Protein AF-A0AB38RHC5-F1 (afdb_monomer_lite)

pLDDT: mean 87.29, std 12.82, range [43.66, 98.06]

Sequence (92 aa):
MVSNIPLSVEGLTLAGAPGAAVLAVQAPIDGDGLRHFMVAAAGGGLTLNVIADTATMPDLHHYIELLRASFDDLAAAAAMQTADSPNQEVAS

Organism: NCBI:txid1303681

InterPro domains:
  IPR009721 O-acyltransferase WSD1, C-terminal [PF06974] (1-74)

Structure (mmCIF, N/CA/C/O backbone):
data_AF-A0AB38RHC5-F1
#
_entry.id   AF-A0AB38RHC5-F1
#
loop_
_atom_site.group_PDB
_atom_site.id
_atom_site.type_symbol
_atom_site.label_atom_id
_atom_site.label_alt_id
_atom_site.label_comp_id
_atom_site.label_asym_id
_atom_site.label_entity_id
_atom_site.label_seq_id
_atom_site.pdbx_PDB_ins_code
_atom_site.Cartn_x
_atom_site.Cartn_y
_atom_site.Cartn_z
_atom_site.occupancy
_atom_site.B_iso_or_equiv
_atom_site.auth_seq_id
_atom_site.auth_comp_id
_atom_site.auth_asym_id
_atom_site.auth_atom_id
_atom_site.pdbx_PDB_model_num
ATOM 1 N N . MET A 1 1 ? 8.656 8.379 -3.511 1.00 89.06 1 MET A N 1
ATOM 2 C CA . MET A 1 1 ? 7.999 9.206 -2.451 1.00 89.06 1 MET A CA 1
ATOM 3 C C . MET A 1 1 ? 7.208 8.347 -1.447 1.00 89.06 1 MET A C 1
ATOM 5 O O . MET A 1 1 ? 6.732 7.283 -1.835 1.00 89.06 1 MET A O 1
ATOM 9 N N . VAL A 1 2 ? 7.014 8.810 -0.198 1.00 94.19 2 VAL A N 1
ATOM 10 C CA . VAL A 1 2 ? 6.047 8.243 0.773 1.00 94.19 2 VAL A CA 1
ATOM 11 C C . VAL A 1 2 ? 5.141 9.353 1.311 1.00 94.19 2 VAL A C 1
ATOM 13 O O . VAL A 1 2 ? 5.637 10.409 1.697 1.00 94.19 2 VAL A O 1
ATOM 16 N N . SER A 1 3 ? 3.829 9.126 1.335 1.00 94.31 3 SER A N 1
ATOM 17 C CA . SER A 1 3 ? 2.831 10.061 1.863 1.00 94.31 3 SER A CA 1
ATOM 18 C C . SER A 1 3 ? 1.895 9.353 2.840 1.00 94.31 3 SER A C 1
ATOM 20 O O . SER A 1 3 ? 1.469 8.229 2.584 1.00 94.31 3 SER A O 1
ATOM 22 N N . ASN A 1 4 ? 1.574 10.020 3.949 1.00 93.50 4 ASN A N 1
ATOM 23 C CA . ASN A 1 4 ? 0.608 9.561 4.941 1.00 93.50 4 ASN A CA 1
ATOM 24 C C . ASN A 1 4 ? -0.599 10.499 4.933 1.00 93.50 4 ASN A C 1
ATOM 26 O O . ASN A 1 4 ? -0.480 11.675 5.280 1.00 93.50 4 ASN A O 1
ATOM 30 N N . ILE A 1 5 ? -1.741 9.983 4.491 1.00 90.06 5 ILE A N 1
ATOM 31 C CA . ILE A 1 5 ? -2.956 10.754 4.271 1.00 90.06 5 ILE A CA 1
ATOM 32 C C . ILE A 1 5 ? -3.965 10.349 5.353 1.00 90.06 5 ILE A C 1
ATOM 34 O O . ILE A 1 5 ? -4.397 9.193 5.375 1.00 90.06 5 ILE A O 1
ATOM 38 N N . PRO A 1 6 ? -4.401 11.280 6.222 1.00 85.88 6 PRO A N 1
ATOM 39 C CA . PRO A 1 6 ? -5.372 11.003 7.277 1.00 85.88 6 PRO A CA 1
ATOM 40 C C . PRO A 1 6 ? -6.802 10.961 6.709 1.00 85.88 6 PRO A C 1
ATOM 42 O O . PRO A 1 6 ? -7.676 11.715 7.129 1.00 85.88 6 PRO A O 1
ATOM 45 N N . LEU A 1 7 ? -7.031 10.113 5.705 1.00 86.44 7 LEU A N 1
ATOM 46 C CA . LEU A 1 7 ? -8.330 9.897 5.079 1.00 86.44 7 LEU A CA 1
ATOM 47 C C . LEU A 1 7 ? -8.797 8.472 5.376 1.00 86.44 7 LEU A C 1
ATOM 49 O O . LEU A 1 7 ? -8.047 7.515 5.193 1.00 86.44 7 LEU A O 1
ATOM 53 N N . SER A 1 8 ? -10.041 8.361 5.834 1.00 86.62 8 SER A N 1
ATOM 54 C CA . SER A 1 8 ? -10.716 7.115 6.195 1.00 86.62 8 SER A CA 1
ATOM 55 C C . SER A 1 8 ? -12.033 7.003 5.428 1.00 86.62 8 SER A C 1
ATOM 57 O O . SER A 1 8 ? -12.570 8.002 4.948 1.00 86.62 8 SER A O 1
ATOM 59 N N . VAL A 1 9 ? -12.564 5.783 5.332 1.00 88.12 9 VAL A N 1
ATOM 60 C CA . VAL A 1 9 ? -13.926 5.528 4.835 1.00 88.12 9 VAL A CA 1
ATOM 61 C C . VAL A 1 9 ? -15.015 5.774 5.878 1.00 88.12 9 VAL A C 1
ATOM 63 O O . VAL A 1 9 ? -16.199 5.693 5.557 1.00 88.12 9 VAL A O 1
ATOM 66 N N . GLU A 1 10 ? -14.638 6.057 7.123 1.00 87.31 10 GLU A N 1
ATOM 67 C CA . GLU A 1 10 ? -15.584 6.290 8.209 1.00 87.31 10 GLU A CA 1
ATOM 68 C C . GLU A 1 10 ? -16.534 7.452 7.882 1.00 87.31 10 GLU A C 1
ATOM 70 O O . GLU A 1 10 ? -16.114 8.555 7.539 1.00 87.31 10 GLU A O 1
ATOM 75 N N . GLY A 1 11 ? -17.838 7.178 7.939 1.00 87.00 11 GLY A N 1
ATOM 76 C CA . GLY A 1 11 ? -18.880 8.144 7.586 1.00 87.00 11 GLY A CA 1
ATOM 77 C C . GLY A 1 11 ? -19.080 8.379 6.082 1.00 87.00 11 GLY A C 1
ATOM 78 O O . GLY A 1 11 ? -20.022 9.080 5.712 1.00 87.00 11 GLY A O 1
ATOM 79 N N . LEU A 1 12 ? -18.268 7.782 5.199 1.00 89.69 12 LEU A N 1
ATOM 80 C CA . LEU A 1 12 ? -18.473 7.881 3.752 1.00 89.69 12 LEU A CA 1
ATOM 81 C C . LEU A 1 12 ? -19.579 6.926 3.300 1.00 89.69 12 LEU A C 1
ATOM 83 O O . LEU A 1 12 ? -19.512 5.717 3.528 1.00 89.69 12 LEU A O 1
ATOM 87 N N . THR A 1 13 ? -20.579 7.468 2.603 1.00 93.88 13 THR A N 1
ATOM 88 C CA . THR A 1 13 ? -21.639 6.677 1.973 1.00 93.88 13 THR A CA 1
ATOM 89 C C . THR A 1 13 ? -21.899 7.128 0.540 1.00 93.88 13 THR A C 1
ATOM 91 O O . THR A 1 13 ? -21.782 8.310 0.215 1.00 93.88 13 THR A O 1
ATOM 94 N N . LEU A 1 14 ? -22.280 6.183 -0.319 1.00 93.31 14 LEU A N 1
ATOM 95 C CA . LEU A 1 14 ? -22.742 6.435 -1.681 1.00 93.31 14 LEU A CA 1
ATOM 96 C C . LEU A 1 14 ? -24.115 5.790 -1.852 1.00 93.31 14 LEU A C 1
ATOM 98 O O . LEU A 1 14 ? -24.231 4.568 -1.840 1.00 93.31 14 LEU A O 1
ATOM 102 N N . ALA A 1 15 ? -25.163 6.611 -1.965 1.00 96.12 15 ALA A N 1
ATOM 103 C CA . ALA A 1 15 ? -26.552 6.138 -2.009 1.00 96.12 15 ALA A CA 1
ATOM 104 C C . ALA A 1 15 ? -26.903 5.162 -0.857 1.00 96.12 15 ALA A C 1
ATOM 106 O O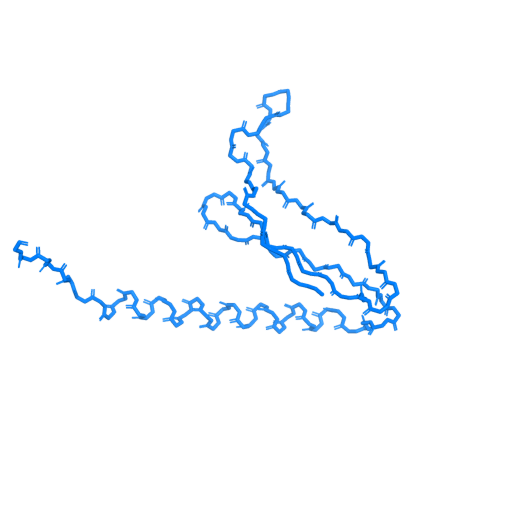 . ALA A 1 15 ? -27.639 4.198 -1.044 1.00 96.12 15 ALA A O 1
ATOM 107 N N . GLY A 1 16 ? -26.344 5.399 0.337 1.00 94.62 16 GLY A N 1
ATOM 108 C CA . GLY A 1 16 ? -26.535 4.553 1.520 1.00 94.62 16 GLY A CA 1
ATOM 109 C C . GLY A 1 16 ? -25.601 3.341 1.622 1.00 94.62 16 GLY A C 1
ATOM 110 O O . GLY A 1 16 ? -25.558 2.713 2.676 1.00 94.62 16 GLY A O 1
ATOM 111 N N . ALA A 1 17 ? -24.813 3.025 0.591 1.00 94.38 17 ALA A N 1
ATOM 112 C CA . ALA A 1 17 ? -23.772 2.003 0.686 1.00 94.38 17 ALA A CA 1
ATOM 113 C C . ALA A 1 17 ? -22.527 2.564 1.405 1.00 94.38 17 ALA A C 1
ATOM 115 O O . ALA A 1 17 ? -22.082 3.655 1.036 1.00 94.38 17 ALA A O 1
ATOM 116 N N . PRO A 1 18 ? -21.949 1.866 2.402 1.00 91.44 18 PRO A N 1
ATOM 117 C CA . PRO A 1 18 ? -20.756 2.332 3.106 1.00 91.44 18 PRO A CA 1
ATOM 118 C C . PRO A 1 18 ? -19.508 2.271 2.216 1.00 91.44 18 PRO A C 1
ATOM 120 O O . PRO A 1 18 ? -19.364 1.375 1.381 1.00 91.44 18 PRO A O 1
ATOM 123 N N . GLY A 1 19 ? -18.584 3.211 2.416 1.00 89.94 19 GLY A N 1
ATOM 124 C CA . GLY A 1 19 ? -17.270 3.176 1.780 1.00 89.94 19 GLY A CA 1
ATOM 125 C C . GLY A 1 19 ? -16.476 1.933 2.197 1.00 89.94 19 GLY A C 1
ATOM 126 O O . GLY A 1 19 ? -16.383 1.618 3.380 1.00 89.94 19 GLY A O 1
ATOM 127 N N . ALA A 1 20 ? -15.894 1.229 1.223 1.00 88.69 20 ALA A N 1
ATOM 128 C CA . ALA A 1 20 ? -15.135 -0.001 1.471 1.00 88.69 20 ALA A CA 1
ATOM 129 C C . ALA A 1 20 ? -13.639 0.256 1.713 1.00 88.69 20 ALA A C 1
ATOM 131 O O . ALA A 1 20 ? -13.043 -0.333 2.611 1.00 88.69 20 ALA A O 1
ATOM 132 N N . ALA A 1 21 ? -13.032 1.138 0.914 1.00 87.88 21 ALA A N 1
ATOM 133 C CA . ALA A 1 21 ? -11.631 1.524 1.045 1.00 87.88 21 ALA A CA 1
ATOM 134 C C . ALA A 1 21 ? -11.372 2.919 0.459 1.00 87.88 21 ALA A C 1
ATOM 136 O O . ALA A 1 21 ? -12.098 3.382 -0.424 1.00 87.88 21 ALA A O 1
ATOM 137 N N . VAL A 1 22 ? -10.296 3.554 0.921 1.00 88.12 22 VAL A N 1
ATOM 138 C CA . VAL A 1 22 ? -9.662 4.693 0.250 1.00 88.12 22 VAL A CA 1
ATOM 139 C C . VAL A 1 22 ? -8.459 4.150 -0.513 1.00 88.12 22 VAL A C 1
ATOM 141 O O . VAL A 1 22 ? -7.612 3.482 0.070 1.00 88.12 22 VAL A O 1
ATOM 144 N N . LEU A 1 23 ? -8.366 4.441 -1.808 1.00 90.44 23 LEU A N 1
ATOM 145 C CA . LEU A 1 23 ? -7.202 4.103 -2.627 1.00 90.44 23 LEU A CA 1
ATOM 146 C C . LEU A 1 23 ? -6.578 5.407 -3.120 1.00 90.44 23 LEU A C 1
ATOM 148 O O . LEU A 1 23 ? -7.048 6.012 -4.083 1.00 90.44 23 LEU A O 1
ATOM 152 N N . ALA A 1 24 ? -5.555 5.879 -2.411 1.00 91.00 24 ALA A N 1
ATOM 153 C CA . ALA A 1 24 ? -4.831 7.079 -2.802 1.00 91.00 24 ALA A CA 1
ATOM 154 C C . ALA A 1 24 ? -3.845 6.732 -3.919 1.00 91.00 24 ALA A C 1
ATOM 156 O O . ALA A 1 24 ? -2.962 5.891 -3.742 1.00 91.00 24 ALA A O 1
ATOM 157 N N . VAL A 1 25 ? -4.007 7.382 -5.071 1.00 90.69 25 VAL A N 1
ATOM 158 C CA . VAL A 1 25 ? -3.194 7.128 -6.260 1.00 90.69 25 VAL A CA 1
ATOM 159 C C . VAL A 1 25 ? -2.693 8.430 -6.863 1.00 90.69 25 VAL A C 1
ATOM 161 O O . VAL A 1 25 ? -3.408 9.426 -6.949 1.00 90.69 25 VAL A O 1
ATOM 164 N N . GLN A 1 26 ? -1.450 8.396 -7.322 1.00 92.31 26 GLN A N 1
ATOM 165 C CA . GLN A 1 26 ? -0.860 9.420 -8.168 1.00 92.31 26 GLN A CA 1
ATOM 166 C C . GLN A 1 26 ? 0.050 8.711 -9.159 1.00 92.31 26 GLN A C 1
ATOM 168 O O . GLN A 1 26 ? 0.831 7.847 -8.757 1.00 92.31 26 GLN A O 1
ATOM 173 N N . ALA A 1 27 ? -0.059 9.063 -10.439 1.00 91.81 27 ALA A N 1
ATOM 174 C CA . ALA A 1 27 ? 0.798 8.487 -11.462 1.00 91.81 27 ALA A CA 1
ATOM 175 C C . ALA A 1 27 ? 2.285 8.756 -11.143 1.00 91.81 27 ALA A C 1
ATOM 177 O O . ALA A 1 27 ? 2.604 9.825 -10.604 1.00 91.81 27 ALA A O 1
ATOM 178 N N . PRO A 1 28 ? 3.193 7.818 -11.468 1.00 93.12 28 PRO A N 1
ATOM 179 C CA . PRO A 1 28 ? 4.624 8.084 -11.462 1.00 93.12 28 PRO A CA 1
ATOM 180 C C . PRO A 1 28 ? 4.954 9.295 -12.342 1.00 93.12 28 PRO A C 1
ATOM 182 O O . PRO A 1 28 ? 4.259 9.563 -13.322 1.00 93.12 28 PRO A O 1
ATOM 185 N N . ILE A 1 29 ? 6.012 10.022 -11.988 1.00 91.31 29 ILE A N 1
ATOM 186 C CA . ILE A 1 29 ? 6.551 11.102 -12.827 1.00 91.31 29 ILE A CA 1
ATOM 187 C C . ILE A 1 29 ? 8.046 10.865 -13.008 1.00 91.31 29 ILE A C 1
ATOM 189 O O . ILE A 1 29 ? 8.650 10.127 -12.226 1.00 91.31 29 ILE A O 1
ATOM 193 N N . ASP A 1 30 ? 8.647 11.524 -13.992 1.00 89.81 30 ASP A N 1
ATOM 194 C CA . ASP A 1 30 ? 10.080 11.425 -14.258 1.00 89.81 30 ASP A CA 1
ATOM 195 C C . ASP A 1 30 ? 10.910 11.685 -12.991 1.00 89.81 30 ASP A C 1
ATOM 197 O O . ASP A 1 30 ? 10.741 12.688 -12.296 1.00 89.81 30 ASP A O 1
ATOM 201 N N . GLY A 1 31 ? 11.805 10.749 -12.671 1.00 88.19 31 GLY A N 1
ATOM 202 C CA . GLY A 1 31 ? 12.638 10.802 -11.466 1.00 88.19 31 GLY A CA 1
ATOM 203 C C . GLY A 1 31 ? 11.960 10.340 -10.166 1.00 88.19 31 GLY A C 1
ATOM 204 O O . GLY A 1 31 ? 12.648 10.201 -9.159 1.00 88.19 31 GLY A O 1
ATOM 205 N N . ASP A 1 32 ? 10.656 10.044 -10.167 1.00 90.00 32 ASP A N 1
ATOM 206 C CA . ASP A 1 32 ? 9.911 9.487 -9.023 1.00 90.00 32 ASP A CA 1
ATOM 207 C C . ASP A 1 32 ? 8.948 8.391 -9.510 1.00 90.00 32 ASP A C 1
ATOM 209 O O . ASP A 1 32 ? 7.717 8.540 -9.541 1.00 90.00 32 ASP A O 1
ATOM 213 N N . GLY A 1 33 ? 9.582 7.291 -9.929 1.00 93.06 33 GLY A N 1
ATOM 214 C CA . GLY A 1 33 ? 8.973 6.097 -10.510 1.00 93.06 33 GLY A CA 1
ATOM 215 C C . GLY A 1 33 ? 8.289 5.168 -9.506 1.00 93.06 33 GLY A C 1
ATOM 216 O O . GLY A 1 33 ? 7.614 4.242 -9.932 1.00 93.06 33 GLY A O 1
ATOM 217 N N . LEU A 1 34 ? 8.440 5.395 -8.194 1.00 93.94 34 LEU A N 1
ATOM 218 C CA . LEU A 1 34 ? 7.860 4.566 -7.130 1.00 93.94 34 LEU A CA 1
ATOM 219 C C . LEU A 1 34 ? 7.262 5.435 -6.016 1.00 93.94 34 LEU A C 1
ATOM 221 O O . LEU A 1 34 ? 7.951 6.214 -5.343 1.00 93.94 34 LEU A O 1
ATOM 225 N N . ARG A 1 35 ? 5.960 5.275 -5.786 1.00 94.88 35 ARG A N 1
ATOM 226 C CA . ARG A 1 35 ? 5.172 6.104 -4.872 1.00 94.88 35 ARG A CA 1
ATOM 227 C C . ARG A 1 35 ? 4.386 5.246 -3.894 1.00 94.88 35 ARG A C 1
ATOM 229 O O . ARG A 1 35 ? 3.779 4.253 -4.282 1.00 94.88 35 ARG A O 1
ATOM 236 N N . HIS A 1 36 ? 4.364 5.693 -2.643 1.00 96.00 36 HIS A N 1
ATOM 237 C CA . HIS A 1 36 ? 3.661 5.045 -1.545 1.00 96.00 36 HIS A CA 1
ATOM 238 C C . HIS A 1 36 ? 2.653 6.001 -0.924 1.00 96.00 36 HIS A C 1
ATOM 240 O O . HIS A 1 36 ? 3.022 7.115 -0.537 1.00 96.00 36 HIS A O 1
ATOM 246 N N . PHE A 1 37 ? 1.412 5.548 -0.775 1.00 95.94 37 PHE A N 1
ATOM 247 C CA . PHE A 1 37 ? 0.375 6.286 -0.061 1.00 95.94 37 PHE A CA 1
ATOM 248 C C . PHE A 1 37 ? -0.237 5.423 1.030 1.00 95.94 37 PHE A C 1
ATOM 250 O O . PHE A 1 37 ? -0.897 4.417 0.759 1.00 95.94 37 PHE A O 1
ATOM 257 N N . MET A 1 38 ? -0.017 5.850 2.263 1.00 94.38 38 MET A N 1
ATOM 258 C CA . MET A 1 38 ? -0.604 5.292 3.469 1.00 94.38 38 MET A CA 1
ATOM 259 C C . MET A 1 38 ? -1.932 5.994 3.744 1.00 94.38 38 MET A C 1
ATOM 261 O O . MET A 1 38 ? -1.985 7.224 3.769 1.00 94.38 38 MET A O 1
ATOM 265 N N . VAL A 1 39 ? -2.992 5.216 3.936 1.00 93.69 39 VAL A N 1
ATOM 266 C CA . VAL A 1 39 ? -4.333 5.706 4.289 1.00 93.69 39 VAL A CA 1
ATOM 267 C C . VAL A 1 39 ? -4.932 4.835 5.384 1.00 93.69 39 VAL A C 1
ATOM 269 O O . VAL A 1 39 ? -4.622 3.642 5.481 1.00 93.69 39 VAL A O 1
ATOM 272 N N . ALA A 1 40 ? -5.807 5.418 6.200 1.00 90.88 40 ALA A N 1
ATOM 273 C CA . ALA A 1 40 ? -6.522 4.665 7.219 1.00 90.88 40 ALA A CA 1
ATOM 274 C C . ALA A 1 40 ? -7.474 3.658 6.555 1.00 90.88 40 ALA A C 1
ATOM 276 O O . ALA A 1 40 ? -8.286 4.015 5.696 1.00 90.88 40 ALA A O 1
ATOM 277 N N . ALA A 1 41 ? -7.371 2.392 6.958 1.00 85.06 41 ALA A N 1
ATOM 278 C CA . ALA A 1 41 ? -8.339 1.370 6.584 1.00 85.06 41 ALA A CA 1
ATOM 279 C C . ALA A 1 41 ? -9.493 1.341 7.596 1.00 85.06 41 ALA A C 1
ATOM 281 O O . ALA A 1 41 ? -9.358 1.780 8.742 1.00 85.06 41 ALA A O 1
ATOM 282 N N . ALA A 1 42 ? -10.632 0.781 7.188 1.00 80.12 42 ALA A N 1
ATOM 283 C CA . ALA A 1 42 ? -11.732 0.524 8.109 1.00 80.12 42 ALA A CA 1
ATOM 284 C C . ALA A 1 42 ? -11.272 -0.361 9.284 1.00 80.12 42 ALA A C 1
ATOM 286 O O . ALA A 1 42 ? -10.441 -1.254 9.114 1.00 80.12 42 ALA A O 1
ATOM 287 N N . GLY A 1 43 ? -11.819 -0.118 10.477 1.00 80.19 43 GLY A N 1
ATOM 288 C CA . GLY A 1 43 ? -11.519 -0.931 11.662 1.00 80.19 43 GLY A CA 1
ATOM 289 C C . GLY A 1 43 ? -10.134 -0.697 12.276 1.00 80.19 43 GLY A C 1
ATOM 290 O O . GLY A 1 43 ? -9.644 -1.564 12.990 1.00 80.19 43 GLY A O 1
ATOM 291 N N . GLY A 1 44 ? -9.498 0.449 12.005 1.00 80.50 44 GLY A N 1
ATOM 292 C CA . GLY A 1 44 ? -8.210 0.822 12.609 1.00 80.50 44 GLY A CA 1
ATOM 293 C C . GLY A 1 44 ? -6.981 0.216 11.926 1.00 80.50 44 GLY A C 1
ATOM 294 O O . GLY A 1 44 ? -5.875 0.334 12.446 1.00 80.50 44 GLY A O 1
ATOM 295 N N . GLY A 1 45 ? -7.159 -0.423 10.767 1.00 86.12 45 GLY A N 1
ATOM 296 C CA . GLY A 1 45 ? -6.055 -0.926 9.954 1.00 86.12 45 GLY A CA 1
ATOM 297 C C . GLY A 1 45 ? -5.365 0.161 9.121 1.00 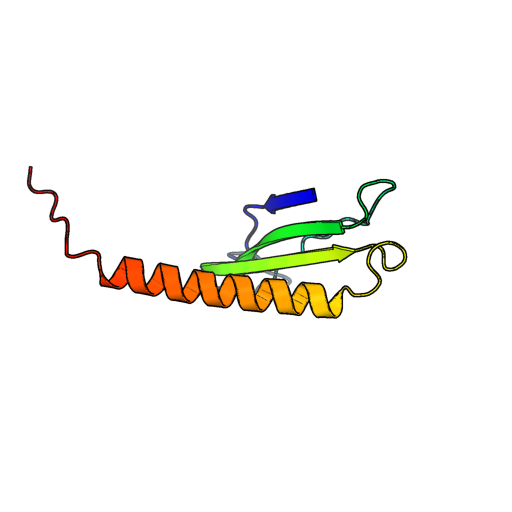86.12 45 GLY A C 1
ATOM 298 O O . GLY A 1 45 ? -5.751 1.331 9.109 1.00 86.12 45 GLY A O 1
ATOM 299 N N . LEU A 1 46 ? -4.369 -0.260 8.346 1.00 88.19 46 LEU A N 1
ATOM 300 C CA . LEU A 1 46 ? -3.620 0.579 7.414 1.00 88.19 46 LEU A CA 1
ATOM 301 C C . LEU A 1 46 ? -3.720 -0.003 6.001 1.00 88.19 46 LEU A C 1
ATOM 303 O O . LEU A 1 46 ? -3.540 -1.203 5.812 1.00 88.19 46 LEU A O 1
ATOM 307 N N . THR A 1 47 ? -3.953 0.847 5.002 1.00 91.81 47 THR A N 1
ATOM 308 C CA . THR A 1 47 ? -3.763 0.484 3.589 1.00 91.81 47 THR A CA 1
ATOM 309 C C . THR A 1 47 ? -2.528 1.195 3.047 1.00 91.81 47 THR A C 1
ATOM 311 O O . THR A 1 47 ? -2.421 2.417 3.150 1.00 91.81 47 THR A O 1
ATOM 314 N N . LEU A 1 48 ? -1.613 0.435 2.441 1.00 93.94 48 LEU A N 1
ATOM 315 C CA . LEU A 1 48 ? -0.455 0.955 1.717 1.00 93.94 48 LEU A CA 1
ATOM 316 C C . LEU A 1 48 ? -0.667 0.768 0.211 1.00 93.94 48 LEU A C 1
ATOM 318 O O . LEU A 1 48 ? -0.621 -0.350 -0.297 1.00 93.94 48 LEU A O 1
ATOM 322 N N . ASN A 1 49 ? -0.885 1.867 -0.506 1.00 94.19 49 ASN A N 1
ATOM 323 C CA . ASN A 1 49 ? -0.966 1.874 -1.964 1.00 94.19 49 ASN A CA 1
ATOM 324 C C . ASN A 1 49 ? 0.444 2.043 -2.536 1.00 94.19 49 ASN A C 1
ATOM 326 O O . ASN A 1 49 ? 1.125 3.011 -2.191 1.00 94.19 49 ASN A O 1
ATOM 330 N N . VAL A 1 50 ? 0.862 1.132 -3.415 1.00 95.00 50 VAL A N 1
ATOM 331 C CA . VAL A 1 50 ? 2.152 1.190 -4.116 1.00 95.00 50 VAL A CA 1
ATOM 332 C C . VAL A 1 50 ? 1.888 1.400 -5.599 1.00 95.00 50 VAL A C 1
ATOM 334 O O . VAL A 1 50 ? 1.221 0.586 -6.235 1.00 95.00 50 VAL A O 1
ATOM 337 N N . ILE A 1 51 ? 2.393 2.504 -6.143 1.00 94.94 51 ILE A N 1
ATOM 338 C CA . ILE A 1 51 ? 2.263 2.854 -7.556 1.00 94.94 51 ILE A CA 1
ATOM 339 C C . ILE A 1 51 ? 3.666 2.944 -8.130 1.00 94.94 51 ILE A C 1
ATOM 341 O O . ILE A 1 51 ? 4.494 3.700 -7.619 1.00 94.94 51 ILE A O 1
ATOM 345 N N . ALA A 1 52 ? 3.923 2.181 -9.187 1.00 94.88 52 ALA A N 1
ATOM 346 C CA . ALA A 1 52 ? 5.232 2.121 -9.806 1.00 94.88 52 ALA A CA 1
ATOM 347 C C . ALA A 1 52 ? 5.156 2.234 -11.328 1.00 94.88 52 ALA A C 1
ATOM 349 O O . ALA A 1 52 ? 4.219 1.737 -11.953 1.00 94.88 52 ALA A O 1
ATOM 350 N N . ASP A 1 53 ? 6.172 2.857 -11.915 1.00 94.12 53 ASP A N 1
ATOM 351 C CA . ASP A 1 53 ? 6.489 2.699 -13.326 1.00 94.12 53 ASP A CA 1
ATOM 352 C C . ASP A 1 53 ? 7.221 1.366 -13.517 1.00 94.12 53 ASP A C 1
ATOM 354 O O . ASP A 1 53 ? 8.353 1.184 -13.064 1.00 94.12 53 ASP A O 1
ATOM 358 N N . THR A 1 54 ? 6.579 0.440 -14.224 1.00 89.56 54 THR A N 1
ATOM 359 C CA . THR A 1 54 ? 7.102 -0.905 -14.492 1.00 89.56 54 THR A CA 1
ATOM 360 C C . THR A 1 54 ? 8.408 -0.913 -15.283 1.00 89.56 54 THR A C 1
ATOM 362 O O . THR A 1 54 ? 9.156 -1.883 -15.188 1.00 89.56 54 THR A O 1
ATOM 365 N N . ALA A 1 55 ? 8.714 0.145 -16.045 1.00 90.62 55 ALA A N 1
ATOM 366 C CA . ALA A 1 55 ? 9.993 0.243 -16.748 1.00 90.62 55 ALA A CA 1
ATOM 367 C C . ALA A 1 55 ? 11.166 0.460 -15.776 1.00 90.62 55 ALA A C 1
ATOM 369 O O . ALA A 1 55 ? 12.275 -0.011 -16.027 1.00 90.62 55 ALA A O 1
ATOM 370 N N . THR A 1 56 ? 10.915 1.143 -14.656 1.00 88.25 56 THR A N 1
ATOM 371 C CA . THR A 1 56 ? 11.921 1.438 -13.620 1.00 88.25 56 THR A CA 1
ATOM 372 C C . THR A 1 56 ? 11.858 0.482 -12.426 1.00 88.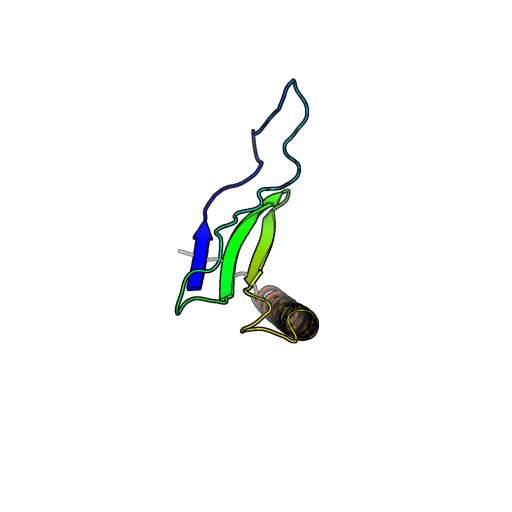25 56 THR A C 1
ATOM 374 O O . THR A 1 56 ? 12.846 0.346 -11.708 1.00 88.25 56 THR A O 1
ATOM 377 N N . MET A 1 57 ? 10.735 -0.222 -12.242 1.00 91.25 57 MET A N 1
ATOM 378 C CA . MET A 1 57 ? 10.511 -1.211 -11.184 1.00 91.25 57 MET A CA 1
ATOM 379 C C . MET A 1 57 ? 10.001 -2.542 -11.774 1.00 91.25 57 MET A C 1
ATOM 381 O O . MET A 1 57 ? 8.813 -2.859 -11.658 1.00 91.25 57 MET A O 1
ATOM 385 N N . PRO A 1 58 ? 10.878 -3.331 -12.423 1.00 89.75 58 PRO A N 1
ATOM 386 C CA . PRO A 1 58 ? 10.473 -4.537 -13.149 1.00 89.75 58 PRO A CA 1
ATOM 387 C C . PRO A 1 58 ? 10.002 -5.679 -12.237 1.00 89.75 58 PRO A C 1
ATOM 389 O O . PRO A 1 58 ? 9.231 -6.525 -12.680 1.00 89.75 58 PRO A O 1
ATOM 392 N N . ASP A 1 59 ? 10.428 -5.696 -10.970 1.00 93.94 59 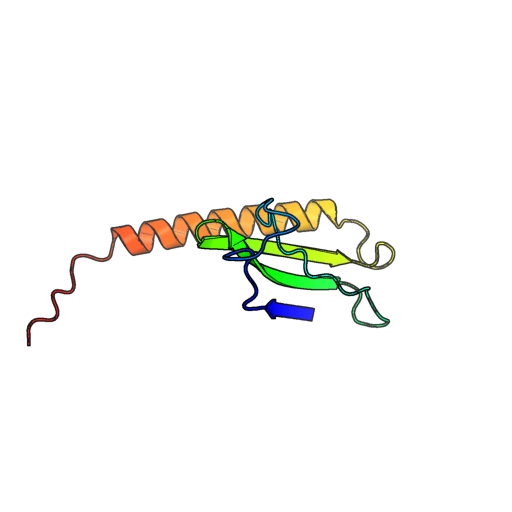ASP A N 1
ATOM 393 C CA . ASP A 1 59 ? 10.063 -6.726 -9.988 1.00 93.94 59 ASP A CA 1
ATOM 394 C C . ASP A 1 59 ? 9.204 -6.159 -8.847 1.00 93.94 59 ASP A C 1
ATOM 396 O O . ASP A 1 59 ? 9.508 -6.249 -7.655 1.00 93.94 59 ASP A O 1
ATOM 400 N N . LEU A 1 60 ? 8.112 -5.493 -9.230 1.00 92.56 60 LEU A N 1
ATOM 401 C CA . LEU A 1 60 ? 7.178 -4.906 -8.274 1.00 92.56 60 LEU A CA 1
ATOM 402 C C . LEU A 1 60 ? 6.561 -5.968 -7.352 1.00 92.56 60 LEU A C 1
ATOM 404 O O . LEU A 1 60 ? 6.342 -5.698 -6.175 1.00 92.56 60 LEU A O 1
ATOM 408 N N . HIS A 1 61 ? 6.286 -7.171 -7.860 1.00 93.88 61 HIS A N 1
ATOM 409 C CA . HIS A 1 61 ? 5.658 -8.228 -7.069 1.00 93.88 61 HIS A CA 1
ATOM 410 C C . HIS A 1 61 ? 6.538 -8.675 -5.904 1.00 93.88 61 HIS A C 1
ATOM 412 O O . HIS A 1 61 ? 6.050 -8.693 -4.772 1.00 93.88 61 HIS A O 1
ATOM 418 N N . HIS A 1 62 ? 7.823 -8.940 -6.147 1.00 95.75 62 HIS A N 1
ATOM 419 C CA . HIS A 1 62 ? 8.746 -9.274 -5.070 1.00 95.75 62 HIS A CA 1
ATOM 420 C C . HIS A 1 62 ? 8.870 -8.132 -4.052 1.00 95.75 62 HIS A C 1
ATOM 422 O O . HIS A 1 62 ? 8.878 -8.362 -2.844 1.00 95.75 62 HIS A O 1
ATOM 428 N N . TYR A 1 63 ? 8.872 -6.877 -4.510 1.00 95.25 63 TYR A N 1
ATOM 429 C CA . TYR A 1 63 ? 8.873 -5.731 -3.602 1.00 95.25 63 TYR A CA 1
ATOM 430 C C . TYR A 1 63 ? 7.645 -5.699 -2.675 1.00 95.25 63 TYR A C 1
ATOM 432 O O . TYR A 1 63 ? 7.780 -5.425 -1.482 1.00 95.25 63 TYR A O 1
ATOM 440 N N . ILE A 1 64 ? 6.456 -6.037 -3.184 1.00 96.06 64 ILE A N 1
ATOM 441 C CA . ILE A 1 64 ? 5.251 -6.168 -2.351 1.00 96.06 64 ILE A CA 1
ATOM 442 C C . ILE A 1 64 ? 5.392 -7.302 -1.325 1.00 96.06 64 ILE A C 1
ATOM 444 O O . ILE A 1 64 ? 4.930 -7.153 -0.193 1.00 96.06 64 ILE A O 1
ATOM 448 N N . GLU A 1 65 ? 6.027 -8.419 -1.678 1.00 97.44 65 GLU A N 1
ATOM 449 C CA . GLU A 1 65 ? 6.295 -9.514 -0.733 1.00 97.44 65 GLU A CA 1
ATOM 450 C C . GLU A 1 65 ? 7.238 -9.075 0.390 1.00 97.44 65 GLU A C 1
ATOM 452 O O . GLU A 1 65 ? 6.953 -9.331 1.560 1.00 97.44 65 GLU A O 1
ATOM 457 N N . LEU A 1 66 ? 8.306 -8.343 0.057 1.00 97.56 66 LEU A N 1
ATOM 458 C CA . LEU A 1 66 ? 9.230 -7.777 1.044 1.00 97.56 66 LEU A CA 1
ATOM 459 C C . LEU A 1 66 ? 8.532 -6.793 1.987 1.00 97.56 66 LEU A C 1
ATOM 461 O O . LEU A 1 66 ? 8.777 -6.818 3.196 1.00 97.56 66 LEU A O 1
ATOM 465 N N . LEU A 1 67 ? 7.645 -5.944 1.457 1.00 96.75 67 LEU A N 1
ATOM 466 C CA . LEU A 1 67 ? 6.839 -5.043 2.279 1.00 96.75 67 LEU A CA 1
ATOM 467 C C . LEU A 1 67 ? 5.951 -5.824 3.250 1.00 96.75 67 LEU A C 1
ATOM 469 O O . LEU A 1 67 ? 5.919 -5.489 4.430 1.00 96.75 67 LEU A O 1
ATOM 473 N N . ARG A 1 68 ? 5.266 -6.873 2.779 1.00 96.31 68 ARG A N 1
ATOM 474 C CA . ARG A 1 68 ? 4.428 -7.723 3.639 1.00 96.31 68 ARG A CA 1
ATOM 475 C C . ARG A 1 68 ? 5.241 -8.362 4.758 1.00 96.31 68 ARG A C 1
ATOM 477 O O . ARG A 1 68 ? 4.895 -8.158 5.913 1.00 96.31 68 ARG A O 1
ATOM 484 N N . ALA A 1 69 ? 6.351 -9.021 4.426 1.00 98.06 69 ALA A N 1
ATOM 485 C CA . ALA A 1 69 ? 7.226 -9.639 5.421 1.00 98.06 69 ALA A CA 1
ATOM 486 C C . ALA A 1 69 ? 7.718 -8.620 6.465 1.00 98.06 69 ALA A C 1
ATOM 488 O O . ALA A 1 69 ? 7.660 -8.876 7.662 1.00 98.06 69 ALA A O 1
ATOM 489 N N . SER A 1 70 ? 8.106 -7.4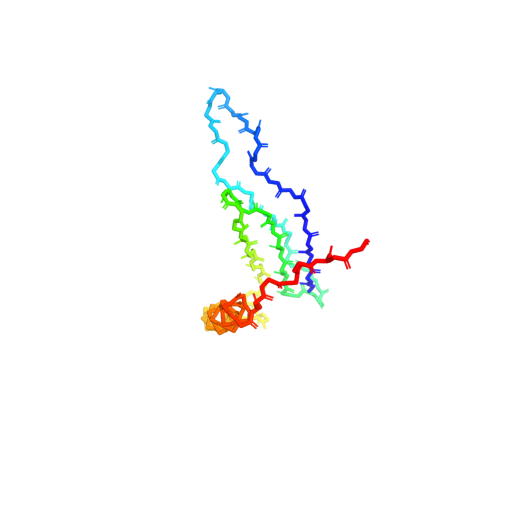18 6.023 1.00 97.31 70 SER A N 1
ATOM 490 C CA . SER A 1 70 ? 8.555 -6.352 6.929 1.00 97.31 70 SER A CA 1
ATOM 491 C C . SER A 1 70 ? 7.443 -5.860 7.865 1.00 97.31 70 SER A C 1
ATOM 493 O O . SER A 1 70 ? 7.706 -5.539 9.024 1.00 97.31 70 SER A O 1
ATOM 495 N N . PHE A 1 71 ? 6.197 -5.772 7.383 1.00 94.81 71 PHE A N 1
ATOM 496 C CA . PHE A 1 71 ? 5.059 -5.397 8.227 1.00 94.81 71 PHE A CA 1
ATOM 497 C C . PHE A 1 71 ? 4.640 -6.517 9.179 1.00 94.81 71 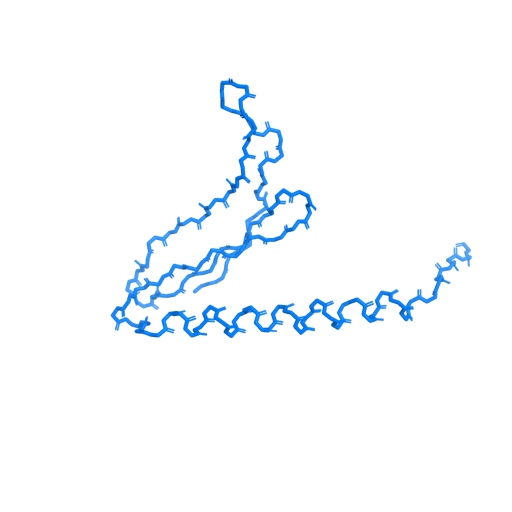PHE A C 1
ATOM 499 O O . PHE A 1 71 ? 4.239 -6.209 10.300 1.00 94.81 71 PHE A O 1
ATOM 506 N N . ASP A 1 72 ? 4.766 -7.779 8.773 1.00 95.81 72 ASP A N 1
ATOM 507 C CA . ASP A 1 72 ? 4.528 -8.928 9.649 1.00 95.81 72 ASP A CA 1
ATOM 508 C C . ASP A 1 72 ? 5.540 -8.943 10.807 1.00 95.81 72 ASP A C 1
ATOM 510 O O . ASP A 1 72 ? 5.147 -9.059 11.971 1.00 95.81 72 ASP A O 1
ATOM 514 N N . ASP A 1 73 ? 6.823 -8.711 10.510 1.00 96.94 73 ASP A N 1
ATOM 515 C CA . ASP A 1 73 ? 7.880 -8.579 11.520 1.00 96.94 73 ASP A CA 1
ATOM 516 C C . ASP A 1 73 ? 7.605 -7.406 12.475 1.00 96.94 73 ASP A C 1
ATOM 518 O O . ASP A 1 73 ? 7.724 -7.538 13.699 1.00 96.94 73 ASP A O 1
ATOM 522 N N . LEU A 1 74 ? 7.184 -6.255 11.935 1.00 93.94 74 LEU A N 1
ATOM 523 C CA . LEU A 1 74 ? 6.824 -5.086 12.738 1.00 93.94 74 LEU A CA 1
ATOM 524 C C . LEU A 1 74 ? 5.617 -5.363 13.643 1.00 93.94 74 LEU A C 1
ATOM 526 O O . LEU A 1 74 ? 5.629 -4.985 14.816 1.00 93.94 74 LEU A O 1
ATOM 530 N N . ALA A 1 75 ? 4.581 -6.018 13.118 1.00 92.25 75 ALA A N 1
ATOM 531 C CA . ALA A 1 75 ? 3.391 -6.373 13.880 1.00 92.25 75 ALA A CA 1
ATOM 532 C C . ALA A 1 75 ? 3.731 -7.344 15.021 1.00 92.25 75 ALA A C 1
ATOM 534 O O . ALA A 1 75 ? 3.270 -7.148 16.149 1.00 92.25 75 ALA A O 1
ATOM 535 N N . ALA A 1 76 ? 4.582 -8.340 14.757 1.00 94.75 76 ALA A N 1
ATOM 536 C CA . ALA A 1 76 ? 5.064 -9.269 15.774 1.00 94.75 76 ALA A CA 1
ATOM 537 C C . ALA A 1 76 ? 5.845 -8.542 16.883 1.00 94.75 76 ALA A C 1
ATOM 539 O O . ALA A 1 76 ? 5.561 -8.731 18.068 1.00 94.75 76 ALA A O 1
ATOM 540 N N . ALA A 1 77 ? 6.772 -7.653 16.513 1.00 95.06 77 ALA A N 1
ATOM 541 C CA . ALA A 1 77 ? 7.550 -6.869 17.471 1.00 95.06 77 ALA A CA 1
ATOM 542 C C . ALA A 1 77 ? 6.669 -5.930 18.321 1.00 95.06 77 ALA A C 1
ATOM 544 O O . ALA A 1 77 ? 6.825 -5.863 19.543 1.00 95.06 77 ALA A O 1
ATOM 545 N N . ALA A 1 78 ? 5.706 -5.242 17.702 1.00 92.00 78 ALA A N 1
ATOM 546 C CA . ALA A 1 78 ? 4.780 -4.349 18.400 1.00 92.00 78 ALA A CA 1
ATOM 547 C C . ALA A 1 78 ? 3.862 -5.103 19.382 1.00 92.00 78 ALA A C 1
ATOM 549 O O . ALA A 1 78 ? 3.589 -4.622 20.488 1.00 92.00 78 ALA A O 1
ATOM 550 N N . ALA A 1 79 ? 3.419 -6.309 19.013 1.00 91.31 79 ALA A N 1
ATOM 551 C CA . ALA A 1 79 ? 2.630 -7.167 19.893 1.00 91.31 79 ALA A CA 1
ATOM 552 C C . ALA A 1 79 ? 3.428 -7.600 21.136 1.00 91.31 79 ALA A C 1
ATOM 554 O O . ALA A 1 79 ? 2.901 -7.554 22.249 1.00 91.31 79 ALA A O 1
ATOM 555 N N . MET A 1 80 ? 4.711 -7.947 20.971 1.00 86.44 80 MET A N 1
ATOM 556 C CA . MET A 1 80 ? 5.599 -8.280 22.093 1.00 86.44 80 MET A CA 1
ATOM 557 C C . MET A 1 80 ? 5.797 -7.090 23.039 1.00 86.44 80 MET A C 1
ATOM 559 O O . MET A 1 80 ? 5.735 -7.258 24.253 1.00 86.44 80 MET A O 1
ATOM 563 N N . GLN A 1 81 ? 5.964 -5.879 22.504 1.00 80.06 81 GLN A N 1
ATOM 564 C CA . GLN A 1 81 ? 6.147 -4.670 23.315 1.00 80.06 81 GLN A CA 1
ATOM 565 C C . GLN A 1 81 ? 4.892 -4.289 24.118 1.00 80.06 81 GLN A C 1
ATOM 567 O O . GLN A 1 81 ? 4.986 -3.791 25.240 1.00 80.06 81 GLN A O 1
ATOM 572 N N . THR A 1 82 ? 3.711 -4.559 23.559 1.00 73.62 82 THR A N 1
ATOM 573 C CA . THR A 1 82 ? 2.431 -4.350 24.251 1.00 73.62 82 THR A CA 1
ATOM 574 C C . THR A 1 82 ? 2.244 -5.361 25.388 1.00 73.62 82 THR A C 1
ATOM 576 O O . THR A 1 82 ? 1.722 -5.009 26.442 1.00 73.62 82 THR A O 1
ATOM 579 N N . ALA A 1 83 ? 2.707 -6.603 25.208 1.00 66.81 83 ALA A N 1
ATOM 580 C CA . ALA A 1 83 ? 2.658 -7.640 26.239 1.00 66.81 83 ALA A CA 1
ATOM 581 C C . ALA A 1 83 ? 3.653 -7.398 27.392 1.00 66.81 83 ALA A C 1
ATOM 583 O O . ALA A 1 83 ? 3.370 -7.776 28.526 1.00 66.81 83 ALA A O 1
ATOM 584 N N . ASP A 1 84 ? 4.784 -6.747 27.108 1.00 59.81 84 ASP A N 1
ATOM 585 C CA . ASP A 1 84 ? 5.854 -6.456 28.075 1.00 59.81 84 ASP A CA 1
ATOM 586 C C . ASP A 1 84 ? 5.703 -5.081 28.758 1.00 59.81 84 ASP A C 1
ATOM 588 O O . ASP A 1 84 ? 6.599 -4.617 29.460 1.00 59.81 84 ASP A O 1
ATOM 592 N N . SER A 1 85 ? 4.561 -4.411 28.560 1.00 54.81 85 SER A N 1
ATOM 593 C CA . SER A 1 85 ? 4.188 -3.178 29.261 1.00 54.81 85 SER A CA 1
ATOM 594 C C . SER A 1 85 ? 3.272 -3.510 30.450 1.00 54.81 85 SER A C 1
ATOM 596 O O . SER A 1 85 ? 2.047 -3.475 30.304 1.00 54.81 85 SER A O 1
ATOM 598 N N . PRO A 1 86 ? 3.802 -3.852 31.642 1.00 50.03 86 PRO A N 1
ATOM 599 C CA . PRO A 1 86 ? 2.978 -3.929 32.839 1.00 50.03 86 PRO A CA 1
ATOM 600 C C . PRO A 1 86 ? 2.460 -2.524 33.161 1.00 50.03 86 PRO A C 1
ATOM 602 O O . PRO A 1 86 ? 3.227 -1.566 33.091 1.00 50.03 86 PRO A O 1
ATOM 605 N N . ASN A 1 87 ? 1.168 -2.421 33.500 1.00 54.75 87 ASN A N 1
ATOM 606 C CA . ASN A 1 87 ? 0.494 -1.242 34.056 1.00 54.75 87 ASN A CA 1
ATOM 607 C C . ASN A 1 87 ? 1.476 -0.219 34.658 1.00 54.75 87 ASN A C 1
ATOM 609 O O . ASN A 1 87 ? 1.878 -0.342 35.817 1.00 54.75 87 ASN A O 1
ATOM 613 N N . GLN A 1 88 ? 1.807 0.837 33.912 1.00 53.88 88 GLN A N 1
ATOM 614 C CA . GLN A 1 88 ? 2.148 2.097 34.556 1.00 53.88 88 GLN A CA 1
ATOM 615 C C . GLN A 1 88 ? 0.828 2.698 35.042 1.00 53.88 88 GLN A C 1
ATOM 617 O O . GLN A 1 88 ? 0.226 3.549 34.391 1.00 53.88 88 GLN A O 1
ATOM 622 N N . GLU A 1 89 ? 0.361 2.214 36.197 1.00 50.38 89 GLU A N 1
ATOM 623 C CA . GLU A 1 89 ? -0.435 3.046 37.092 1.00 50.38 89 GLU A CA 1
ATOM 624 C C . GLU A 1 89 ? 0.415 4.278 37.395 1.00 50.38 89 GLU A C 1
ATOM 626 O O . GLU A 1 89 ? 1.359 4.243 38.185 1.00 50.38 89 GLU A O 1
ATOM 631 N N . VAL A 1 90 ? 0.108 5.375 36.708 1.00 51.66 90 VAL A N 1
ATOM 632 C CA . VAL A 1 90 ? 0.621 6.691 37.064 1.00 51.66 90 VAL A CA 1
ATOM 633 C C . VAL A 1 90 ? -0.111 7.100 38.338 1.00 51.66 90 VAL A C 1
ATOM 635 O O . VAL A 1 90 ? -1.143 7.763 38.307 1.00 51.66 90 VAL A O 1
ATOM 638 N N . ALA A 1 91 ? 0.392 6.627 39.474 1.00 46.38 91 ALA A N 1
ATOM 639 C CA . ALA A 1 91 ? 0.069 7.191 40.769 1.00 46.38 91 ALA A CA 1
ATOM 640 C C . ALA A 1 91 ? 0.852 8.499 40.931 1.00 46.38 91 ALA A C 1
ATOM 642 O O . ALA A 1 91 ? 2.056 8.459 41.195 1.00 46.38 91 ALA A O 1
ATOM 643 N N . SER A 1 92 ? 0.174 9.637 40.755 1.00 43.66 92 SER A N 1
ATOM 644 C CA . SER A 1 92 ? 0.243 10.875 41.568 1.00 43.66 92 SER A CA 1
ATOM 645 C C . SER A 1 92 ? -0.449 12.024 40.844 1.00 43.66 92 SER A C 1
ATOM 647 O O . SER A 1 92 ? -0.010 12.355 39.721 1.00 43.66 92 SER A O 1
#

Radius of gyration: 17.87 Å; chains: 1; bounding box: 39×21×58 Å

Secondary structure (DSSP, 8-state):
-EEEE----TT-EETTEEP---------BTTB-EEEEEEEPGGG-EEEEEEE-TTT-TTHHHHHHHHHHHHHHHHHHHHHHHHT--------

Foldseek 3Di:
DEEEDADEQVPPDDVNHGDQGDADDDAADVPRFWYWYWYQGPPRDIDIHIHGDCVVVVPVVVVVVVVVVVVVVVVVVVVVVVVPDDDPPVDD